Protein AF-A0ABD3ENF3-F1 (afdb_monomer)

Radius of gyration: 14.01 Å; Cα contacts (8 Å, |Δi|>4): 53; chains: 1; bounding box: 33×21×40 Å

Structure (mmCIF, N/CA/C/O backbone):
data_AF-A0ABD3ENF3-F1
#
_entry.id   AF-A0ABD3ENF3-F1
#
loop_
_atom_site.group_PDB
_atom_site.id
_atom_site.type_symbol
_atom_site.label_atom_id
_atom_site.label_alt_id
_atom_site.label_comp_id
_atom_site.label_asym_id
_atom_site.label_entity_id
_atom_site.label_seq_id
_atom_site.pdbx_PDB_ins_code
_atom_site.Cartn_x
_atom_site.Cartn_y
_atom_site.Cartn_z
_atom_site.occupancy
_atom_site.B_iso_or_equiv
_atom_site.auth_seq_id
_atom_site.auth_comp_id
_atom_site.auth_asym_id
_atom_site.auth_atom_id
_atom_site.pdbx_PDB_model_num
ATOM 1 N N . MET A 1 1 ? 2.565 4.108 14.794 1.00 75.94 1 MET A N 1
ATOM 2 C CA . MET A 1 1 ? 2.432 4.822 13.502 1.00 75.94 1 MET A CA 1
ATOM 3 C C . MET A 1 1 ? 3.765 5.312 12.927 1.00 75.94 1 MET A C 1
ATOM 5 O O . MET A 1 1 ? 4.136 4.853 11.859 1.00 75.94 1 MET A O 1
ATOM 9 N N . LYS A 1 2 ? 4.538 6.174 13.611 1.00 78.38 2 LYS A N 1
ATOM 10 C CA . LYS A 1 2 ? 5.775 6.771 13.045 1.00 7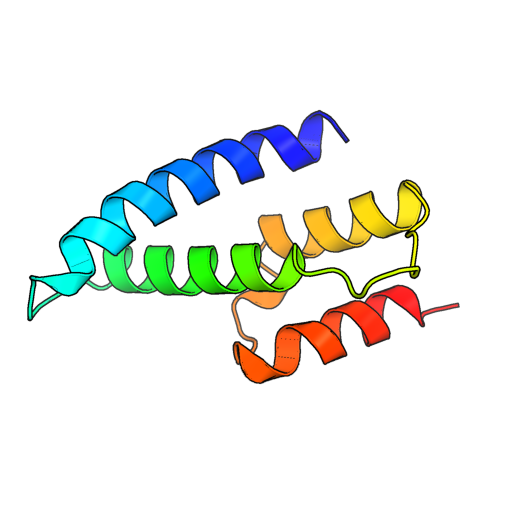8.38 2 LYS A CA 1
ATOM 11 C C . LYS A 1 2 ? 6.793 5.751 12.500 1.00 78.38 2 LYS A C 1
ATOM 13 O O . LYS A 1 2 ? 7.337 5.961 11.424 1.00 78.38 2 LYS A O 1
ATOM 18 N N . GLN A 1 3 ? 7.005 4.647 13.216 1.00 77.62 3 GLN A N 1
ATOM 19 C CA . GLN A 1 3 ? 7.967 3.608 12.832 1.00 77.62 3 GLN A CA 1
ATOM 20 C C . GLN A 1 3 ? 7.571 2.852 11.553 1.00 77.62 3 GLN A C 1
ATOM 22 O O . GLN A 1 3 ? 8.431 2.560 10.735 1.00 77.62 3 GLN A O 1
ATOM 27 N N . VAL A 1 4 ? 6.277 2.581 11.357 1.00 77.56 4 VAL A N 1
ATOM 28 C CA . VAL A 1 4 ? 5.759 1.844 10.188 1.00 77.56 4 VAL A CA 1
ATOM 29 C C . VAL A 1 4 ? 5.494 2.745 8.981 1.00 77.56 4 VAL A C 1
ATOM 31 O O . VAL A 1 4 ? 5.649 2.316 7.846 1.00 77.56 4 VAL A O 1
ATOM 34 N N . CYS A 1 5 ? 5.149 4.017 9.197 1.00 78.88 5 CYS A N 1
ATOM 35 C CA . CYS A 1 5 ? 4.902 4.962 8.104 1.00 78.88 5 CYS A CA 1
ATOM 36 C C . CYS A 1 5 ? 6.184 5.524 7.467 1.00 78.88 5 CYS A C 1
ATOM 38 O O . CYS A 1 5 ? 6.127 6.043 6.352 1.00 78.88 5 CYS A O 1
ATOM 40 N N . GLY A 1 6 ? 7.324 5.473 8.169 1.00 82.56 6 GLY A N 1
ATOM 41 C CA . GLY A 1 6 ? 8.583 6.052 7.691 1.00 82.56 6 GLY A CA 1
ATOM 42 C C . GLY A 1 6 ? 9.103 5.379 6.419 1.00 82.56 6 GLY A C 1
ATOM 43 O O . GLY A 1 6 ? 9.393 6.064 5.440 1.00 82.56 6 GLY A O 1
ATOM 44 N N . SER A 1 7 ? 9.154 4.047 6.416 1.00 82.94 7 SER A N 1
ATOM 45 C CA . SER A 1 7 ? 9.530 3.243 5.246 1.00 82.94 7 SER A CA 1
ATOM 46 C C . SER A 1 7 ? 8.488 3.333 4.132 1.00 82.94 7 SER A C 1
ATOM 48 O O . SER A 1 7 ? 8.849 3.550 2.979 1.00 82.94 7 SER A O 1
ATOM 50 N N . LEU A 1 8 ? 7.195 3.284 4.479 1.00 87.69 8 LEU A N 1
ATOM 51 C CA . LEU A 1 8 ? 6.094 3.375 3.514 1.00 87.69 8 LEU A CA 1
ATOM 52 C C . LEU A 1 8 ? 6.179 4.636 2.639 1.00 87.69 8 LEU A C 1
ATOM 54 O O . LEU A 1 8 ? 5.992 4.568 1.426 1.00 87.69 8 LEU A O 1
ATOM 58 N N . LYS A 1 9 ? 6.469 5.796 3.243 1.00 89.00 9 LYS A N 1
ATOM 59 C CA . LYS A 1 9 ? 6.572 7.065 2.507 1.00 89.00 9 LYS A CA 1
ATOM 60 C C . LYS A 1 9 ? 7.696 7.035 1.469 1.00 89.00 9 LYS A C 1
ATOM 62 O O . LYS A 1 9 ? 7.520 7.563 0.374 1.00 89.00 9 LYS A O 1
ATOM 67 N N . LEU A 1 10 ? 8.837 6.449 1.824 1.00 89.69 10 LEU A N 1
ATOM 68 C CA . LEU A 1 10 ? 10.002 6.358 0.948 1.00 89.69 10 LEU A CA 1
ATOM 69 C C . LEU A 1 10 ? 9.749 5.381 -0.207 1.00 89.69 10 LEU A C 1
ATOM 71 O O . LEU A 1 10 ? 9.993 5.729 -1.358 1.00 89.69 10 LEU A O 1
ATOM 75 N N . GLU A 1 11 ? 9.180 4.210 0.083 1.00 87.94 11 GLU A N 1
ATOM 76 C CA . GLU A 1 11 ? 8.841 3.208 -0.936 1.00 87.94 11 GLU A CA 1
ATOM 77 C C . GLU A 1 11 ? 7.804 3.731 -1.939 1.00 87.94 11 GLU A C 1
ATOM 79 O O . GLU A 1 11 ? 7.958 3.553 -3.146 1.00 87.94 11 GLU A O 1
ATOM 84 N N . LEU A 1 12 ? 6.772 4.441 -1.468 1.00 91.44 12 LEU A N 1
ATOM 85 C CA . LEU A 1 12 ? 5.774 5.046 -2.355 1.00 91.44 12 LEU A CA 1
ATOM 86 C C . LEU A 1 12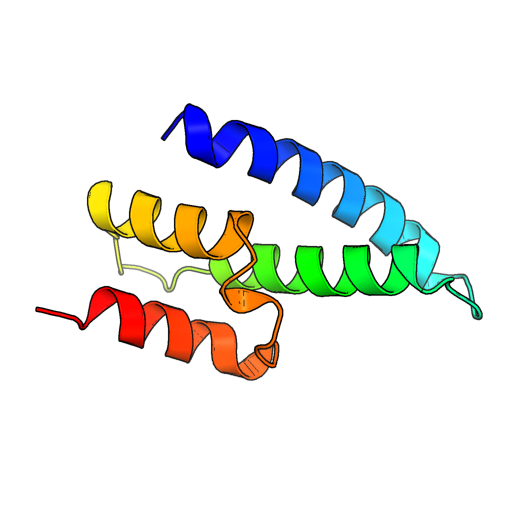 ? 6.334 6.208 -3.184 1.00 91.44 12 LEU A C 1
ATOM 88 O O . LEU A 1 12 ? 5.856 6.434 -4.296 1.00 91.44 12 LEU A O 1
ATOM 92 N N . ALA A 1 13 ? 7.323 6.948 -2.673 1.00 92.00 13 ALA A N 1
ATOM 93 C CA . ALA A 1 13 ? 7.999 7.986 -3.449 1.00 92.00 13 ALA A CA 1
ATOM 94 C C . ALA A 1 13 ? 8.780 7.366 -4.616 1.00 92.00 13 ALA A C 1
ATOM 96 O O . ALA A 1 13 ? 8.554 7.745 -5.764 1.00 92.00 13 ALA A O 1
ATOM 97 N N . GLN A 1 14 ? 9.592 6.343 -4.335 1.00 90.31 14 GLN A N 1
ATOM 98 C CA . GLN A 1 14 ? 10.330 5.598 -5.359 1.00 90.31 14 GLN A CA 1
ATOM 99 C C . GLN A 1 14 ? 9.388 4.947 -6.378 1.00 90.31 14 GLN A C 1
ATOM 101 O O . GLN A 1 14 ? 9.614 5.043 -7.580 1.00 90.31 14 GLN A O 1
ATOM 106 N N . TYR A 1 15 ? 8.290 4.338 -5.916 1.00 92.69 15 TYR A N 1
ATOM 107 C CA . TYR A 1 15 ? 7.275 3.768 -6.800 1.00 92.69 15 TYR A CA 1
ATOM 108 C C . TYR A 1 15 ? 6.716 4.794 -7.784 1.00 92.69 15 TYR A C 1
ATOM 110 O O . TYR A 1 15 ? 6.598 4.491 -8.965 1.00 92.69 15 TYR A O 1
ATOM 118 N N . ARG A 1 16 ? 6.385 6.007 -7.328 1.00 90.88 16 ARG A N 1
ATOM 119 C CA . ARG A 1 16 ? 5.826 7.050 -8.202 1.00 90.88 16 ARG A CA 1
ATOM 120 C C . ARG A 1 16 ? 6.816 7.521 -9.256 1.00 90.88 16 ARG A C 1
ATOM 122 O O . ARG A 1 16 ? 6.411 7.728 -10.396 1.00 90.88 16 ARG A O 1
ATOM 129 N N . GLU A 1 17 ? 8.082 7.676 -8.881 1.00 89.12 17 GLU A N 1
ATOM 130 C CA . GLU A 1 17 ? 9.143 8.042 -9.821 1.00 89.12 17 GLU A CA 1
ATOM 131 C C . GLU A 1 17 ? 9.281 6.966 -10.899 1.00 89.12 17 GLU A C 1
ATOM 133 O O . GLU A 1 17 ? 9.145 7.248 -12.087 1.00 89.12 17 GLU A O 1
ATOM 138 N N . VAL A 1 18 ? 9.444 5.709 -10.488 1.00 88.50 18 VAL A N 1
ATOM 139 C CA . VAL A 1 18 ? 9.651 4.583 -11.403 1.00 88.50 18 VAL A CA 1
ATOM 140 C C . VAL A 1 18 ? 8.407 4.288 -12.247 1.00 88.50 18 VAL A C 1
ATOM 142 O O . VAL A 1 18 ? 8.536 4.001 -13.433 1.00 88.50 18 VAL A O 1
ATOM 145 N N . ALA A 1 19 ? 7.197 4.409 -11.692 1.00 87.88 19 ALA A N 1
ATOM 146 C CA . ALA A 1 19 ? 5.946 4.195 -12.423 1.00 87.88 19 ALA A CA 1
ATOM 147 C C . ALA A 1 19 ? 5.746 5.206 -13.559 1.00 87.88 19 ALA A C 1
ATOM 149 O O . ALA A 1 19 ? 5.203 4.840 -14.598 1.00 87.88 19 ALA A O 1
ATOM 150 N N . ALA A 1 20 ? 6.207 6.450 -13.394 1.00 85.9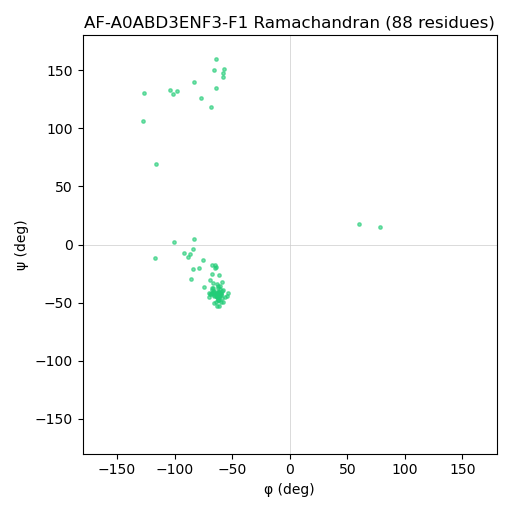4 20 ALA A N 1
ATOM 151 C CA . ALA A 1 20 ? 6.166 7.445 -14.462 1.00 85.94 20 ALA A CA 1
ATOM 152 C C . ALA A 1 20 ? 7.110 7.077 -15.621 1.00 85.94 20 ALA A C 1
ATOM 154 O O . ALA A 1 20 ? 6.735 7.222 -16.780 1.00 85.94 20 ALA A O 1
ATOM 155 N N . PHE A 1 21 ? 8.304 6.548 -15.328 1.00 81.81 21 PHE A N 1
ATOM 156 C CA . PHE A 1 21 ? 9.255 6.100 -16.356 1.00 81.81 21 PHE A CA 1
ATOM 157 C C . PHE A 1 21 ? 8.837 4.783 -17.023 1.00 81.81 21 PHE A C 1
ATOM 159 O O . PHE A 1 21 ? 8.995 4.619 -18.233 1.00 81.81 21 PHE A O 1
ATOM 166 N N . ALA A 1 22 ? 8.252 3.865 -16.254 1.00 84.38 22 ALA A N 1
ATOM 167 C CA . ALA A 1 22 ? 7.790 2.563 -16.724 1.00 84.38 22 ALA A CA 1
ATOM 168 C C . ALA A 1 22 ? 6.655 2.644 -17.758 1.00 84.38 22 ALA A C 1
ATOM 170 O O . ALA A 1 22 ? 6.452 1.696 -18.507 1.00 84.38 22 ALA A O 1
ATOM 171 N N . GLN A 1 23 ? 5.940 3.771 -17.845 1.00 79.81 23 GLN A N 1
ATOM 172 C CA . GLN A 1 23 ? 4.935 3.996 -18.891 1.00 79.81 23 GLN A CA 1
ATOM 173 C C . GLN A 1 23 ? 5.542 4.128 -20.298 1.00 79.81 23 GLN A C 1
ATOM 175 O O . GLN A 1 23 ? 4.818 3.981 -21.280 1.00 79.81 23 GLN A O 1
ATOM 180 N N . PHE A 1 24 ? 6.849 4.393 -20.405 1.00 79.56 24 PHE A N 1
ATOM 181 C CA . PHE A 1 24 ? 7.521 4.686 -21.675 1.00 79.56 24 PHE A CA 1
ATOM 182 C C . PHE A 1 24 ? 8.594 3.658 -22.078 1.00 79.56 24 PHE A C 1
ATOM 184 O O . PHE A 1 24 ? 9.064 3.698 -23.212 1.00 79.56 24 PHE A O 1
ATOM 191 N N . GLY A 1 25 ? 9.000 2.754 -21.179 1.00 69.88 25 GLY A N 1
ATOM 192 C CA . GLY A 1 25 ? 10.052 1.759 -21.424 1.00 69.88 25 GLY A CA 1
ATOM 193 C C . GLY A 1 25 ? 9.494 0.354 -21.658 1.00 69.88 25 GLY A C 1
ATOM 194 O O . GLY A 1 25 ? 8.650 -0.105 -20.896 1.00 69.88 25 GLY A O 1
ATOM 195 N N . SER A 1 26 ? 9.974 -0.342 -22.693 1.00 67.94 26 SER A N 1
ATOM 196 C CA . SER A 1 26 ? 9.524 -1.700 -23.045 1.00 67.94 26 SER A CA 1
ATOM 197 C C . SER A 1 26 ? 10.220 -2.820 -22.267 1.00 67.94 26 SER A C 1
ATOM 199 O O . SER A 1 26 ? 9.654 -3.902 -22.157 1.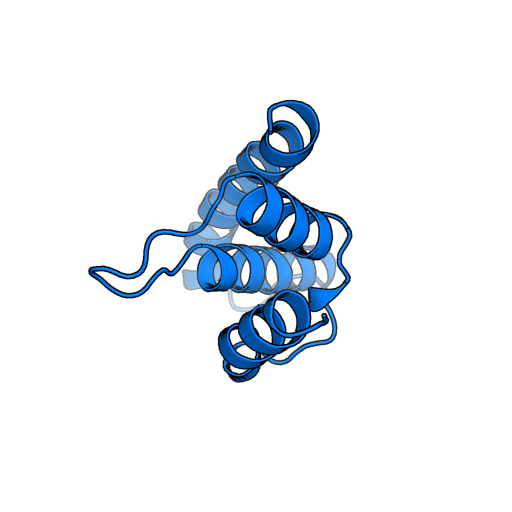00 67.94 26 SER A O 1
ATOM 201 N N . ASP A 1 27 ? 11.399 -2.562 -21.694 1.00 73.56 27 ASP A N 1
ATOM 202 C CA . ASP A 1 27 ? 12.175 -3.549 -20.940 1.00 73.56 27 ASP A CA 1
ATOM 203 C C . ASP A 1 27 ? 12.550 -3.001 -19.564 1.00 73.56 27 ASP A C 1
ATOM 205 O O . ASP A 1 27 ? 13.417 -2.138 -19.419 1.00 73.56 27 ASP A O 1
ATOM 209 N N . LEU A 1 28 ? 11.868 -3.515 -18.544 1.00 81.62 28 LEU A N 1
ATOM 210 C CA . LEU A 1 28 ? 12.160 -3.228 -17.145 1.00 81.62 28 LEU A CA 1
ATOM 211 C C . LEU A 1 28 ? 12.929 -4.408 -16.565 1.00 81.62 28 LEU A C 1
ATOM 213 O O . LEU A 1 28 ? 12.492 -5.556 -16.683 1.00 81.62 28 LEU A O 1
ATOM 217 N N . ASP A 1 29 ? 14.052 -4.126 -15.914 1.00 87.50 29 ASP A N 1
ATOM 218 C CA . ASP A 1 29 ? 14.815 -5.129 -15.186 1.00 87.50 29 ASP A CA 1
ATOM 219 C C . ASP A 1 29 ? 14.004 -5.696 -14.004 1.00 87.50 29 ASP A C 1
ATOM 221 O O . ASP A 1 29 ? 13.037 -5.098 -13.516 1.00 87.50 29 ASP A O 1
ATOM 225 N N . ALA A 1 30 ? 14.396 -6.878 -13.524 1.00 87.25 30 ALA A N 1
ATOM 226 C CA . ALA A 1 30 ? 13.652 -7.596 -12.490 1.00 87.25 30 ALA A CA 1
ATOM 227 C C . ALA A 1 30 ? 13.488 -6.788 -11.187 1.00 87.25 30 ALA A C 1
ATOM 229 O O . ALA A 1 30 ? 12.458 -6.905 -10.519 1.00 87.25 30 ALA A O 1
ATOM 230 N N . ALA A 1 31 ? 14.467 -5.944 -10.832 1.00 87.50 31 ALA A N 1
ATOM 231 C CA . ALA A 1 31 ? 14.380 -5.108 -9.637 1.00 87.50 31 ALA A CA 1
ATOM 232 C C . ALA A 1 31 ? 13.309 -4.017 -9.795 1.00 87.50 31 ALA A C 1
ATOM 234 O O . ALA A 1 31 ? 12.495 -3.816 -8.890 1.00 87.50 31 ALA A O 1
ATOM 235 N N . THR A 1 32 ? 13.238 -3.380 -10.967 1.00 88.12 32 THR A N 1
ATOM 236 C CA . THR A 1 32 ? 12.198 -2.396 -11.286 1.00 88.12 32 THR A CA 1
ATOM 237 C C . THR A 1 32 ? 10.803 -3.018 -11.306 1.00 88.12 32 THR A C 1
ATOM 239 O O . THR A 1 32 ? 9.867 -2.461 -10.729 1.00 88.12 32 THR A O 1
ATOM 242 N N . GLN A 1 33 ? 10.649 -4.208 -11.892 1.00 87.56 33 GLN A N 1
ATOM 243 C CA . GLN A 1 33 ? 9.367 -4.922 -11.886 1.00 87.56 33 GLN A CA 1
ATOM 244 C C . GLN A 1 33 ? 8.899 -5.263 -10.465 1.00 87.56 33 GLN A C 1
ATOM 246 O O . GLN A 1 33 ? 7.715 -5.112 -10.145 1.00 87.56 33 GLN A O 1
ATOM 251 N N . ALA A 1 34 ? 9.819 -5.687 -9.593 1.00 88.00 34 ALA A N 1
ATOM 252 C CA . ALA A 1 34 ? 9.514 -5.968 -8.195 1.00 88.00 34 ALA A CA 1
ATOM 253 C C . ALA A 1 34 ? 9.079 -4.700 -7.443 1.00 88.00 34 ALA A C 1
ATOM 255 O O . ALA A 1 34 ? 8.084 -4.732 -6.715 1.00 88.00 34 ALA A O 1
ATOM 256 N N . LEU A 1 35 ? 9.769 -3.576 -7.666 1.00 89.00 35 LEU A N 1
ATOM 257 C CA . LEU A 1 35 ? 9.442 -2.281 -7.067 1.00 89.00 35 LEU A CA 1
ATOM 258 C C . LEU A 1 35 ? 8.062 -1.778 -7.512 1.00 89.00 35 LEU A C 1
ATOM 260 O O . LEU A 1 35 ? 7.258 -1.372 -6.672 1.00 89.00 35 LEU A O 1
ATOM 264 N N . LEU A 1 36 ? 7.748 -1.867 -8.808 1.00 90.38 36 LEU A N 1
ATOM 265 C CA . LEU A 1 36 ? 6.432 -1.507 -9.345 1.00 90.38 36 LEU A CA 1
ATOM 266 C C . LEU A 1 36 ? 5.324 -2.391 -8.784 1.00 90.38 36 LEU A C 1
ATOM 268 O O . LEU A 1 36 ? 4.287 -1.890 -8.351 1.00 90.38 36 LEU A O 1
ATOM 272 N N . SER A 1 37 ? 5.565 -3.702 -8.743 1.00 89.88 37 SER A N 1
ATOM 273 C CA . SER A 1 37 ? 4.610 -4.659 -8.193 1.00 89.88 37 SER A CA 1
ATOM 274 C C . SER A 1 37 ? 4.320 -4.340 -6.729 1.00 89.88 37 SER A C 1
ATOM 276 O O . SER A 1 37 ? 3.162 -4.222 -6.343 1.00 89.88 37 SER A O 1
ATOM 278 N N . ARG A 1 38 ? 5.357 -4.143 -5.909 1.00 90.31 38 ARG A N 1
ATOM 279 C CA . ARG A 1 38 ? 5.213 -3.799 -4.490 1.00 90.31 38 ARG A CA 1
ATOM 280 C C . ARG A 1 38 ? 4.499 -2.462 -4.296 1.00 90.31 38 ARG A C 1
ATOM 282 O O . ARG A 1 38 ? 3.538 -2.397 -3.535 1.00 90.31 38 ARG A O 1
ATOM 289 N N . GLY A 1 39 ? 4.902 -1.418 -5.015 1.00 91.69 39 GLY A N 1
ATOM 290 C CA . GLY A 1 39 ? 4.282 -0.098 -4.915 1.00 91.69 39 GLY A CA 1
ATOM 291 C C . GLY A 1 39 ? 2.806 -0.075 -5.326 1.00 91.69 39 GLY A C 1
ATOM 292 O O . GLY A 1 39 ? 1.997 0.586 -4.668 1.00 91.69 39 GLY A O 1
ATOM 293 N N . ALA A 1 40 ? 2.420 -0.866 -6.332 1.00 91.75 40 ALA A N 1
ATOM 294 C CA . ALA A 1 40 ? 1.018 -1.061 -6.690 1.00 91.75 40 ALA A CA 1
ATOM 295 C C . ALA A 1 40 ? 0.222 -1.682 -5.529 1.00 91.75 40 ALA A C 1
ATOM 297 O O . ALA A 1 40 ? -0.840 -1.174 -5.173 1.00 91.75 40 ALA A O 1
ATOM 298 N N . ARG A 1 41 ? 0.767 -2.711 -4.862 1.00 91.88 41 ARG A N 1
ATOM 299 C CA . ARG A 1 41 ? 0.114 -3.345 -3.701 1.00 91.88 41 ARG A CA 1
ATOM 300 C C . ARG A 1 41 ? -0.023 -2.394 -2.516 1.00 91.88 41 ARG A C 1
ATOM 302 O O . ARG A 1 41 ? -1.089 -2.313 -1.915 1.00 91.88 41 ARG A O 1
ATOM 309 N N . LEU A 1 42 ? 1.034 -1.645 -2.205 1.00 91.19 42 LEU A N 1
ATOM 310 C CA . LEU A 1 42 ? 1.008 -0.626 -1.151 1.00 91.19 42 LEU A CA 1
ATOM 311 C C . LEU A 1 42 ? -0.037 0.458 -1.441 1.00 91.19 42 LEU A C 1
ATOM 313 O O . LEU A 1 42 ? -0.677 0.950 -0.518 1.00 91.19 42 LEU A O 1
ATOM 317 N N . THR A 1 43 ? -0.235 0.810 -2.713 1.00 92.31 43 THR A N 1
ATOM 318 C CA . THR A 1 43 ? -1.257 1.782 -3.121 1.00 92.31 43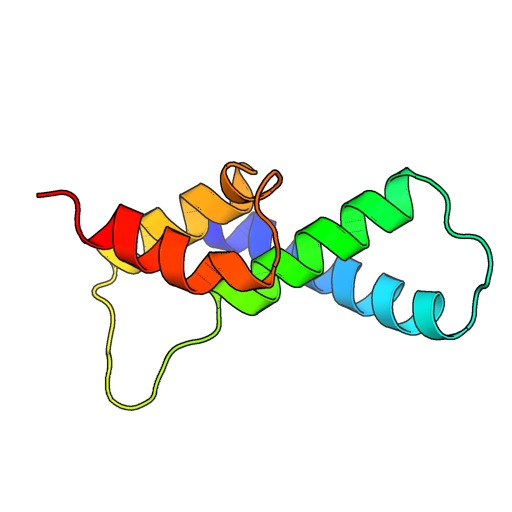 THR A CA 1
ATOM 319 C C . THR A 1 43 ? -2.672 1.224 -2.957 1.00 92.31 43 THR A C 1
ATOM 321 O O . THR A 1 43 ? -3.545 1.942 -2.477 1.00 92.31 43 THR A O 1
ATOM 324 N N . GLU A 1 44 ? -2.902 -0.044 -3.311 1.00 91.94 44 GLU A N 1
ATOM 325 C CA . GLU A 1 44 ? -4.194 -0.714 -3.096 1.00 91.94 44 GLU A CA 1
ATOM 326 C C . GLU A 1 44 ? -4.570 -0.790 -1.612 1.00 91.94 44 GLU A C 1
ATOM 328 O O . GLU A 1 44 ? -5.701 -0.477 -1.264 1.00 91.94 44 GLU A O 1
ATOM 333 N N . ILE A 1 45 ? -3.618 -1.116 -0.730 1.00 90.94 45 ILE A N 1
ATOM 334 C CA . ILE A 1 45 ? -3.846 -1.220 0.727 1.00 90.94 45 ILE A CA 1
ATOM 335 C C . ILE A 1 45 ? -4.288 0.109 1.354 1.00 90.94 45 ILE A C 1
ATOM 337 O O . ILE A 1 45 ? -4.941 0.133 2.391 1.00 90.94 45 ILE A O 1
ATOM 341 N N . LEU A 1 46 ? -3.923 1.238 0.747 1.00 90.62 46 LEU A N 1
ATOM 342 C CA . LEU A 1 46 ? -4.314 2.558 1.240 1.00 90.62 46 LEU A CA 1
ATOM 343 C C . LEU A 1 46 ? -5.706 2.991 0.764 1.00 90.62 46 LEU A C 1
ATOM 345 O O . LEU A 1 46 ? -6.169 4.066 1.152 1.00 90.62 46 LEU A O 1
ATOM 349 N N . LYS A 1 47 ? -6.380 2.200 -0.080 1.00 91.44 47 LYS A N 1
ATOM 350 C CA . LYS A 1 47 ? -7.748 2.496 -0.499 1.00 91.44 47 LYS A CA 1
ATOM 351 C C . LYS A 1 47 ? -8.714 2.136 0.616 1.00 91.44 47 LYS A C 1
ATOM 353 O O . LYS A 1 47 ? -8.772 1.003 1.066 1.00 91.44 47 LYS A O 1
ATOM 358 N N . GLN A 1 48 ? -9.535 3.104 0.999 1.00 90.50 48 GLN A N 1
ATOM 359 C CA . GLN A 1 48 ? -10.527 2.929 2.047 1.00 90.50 48 GLN A CA 1
ATOM 360 C C 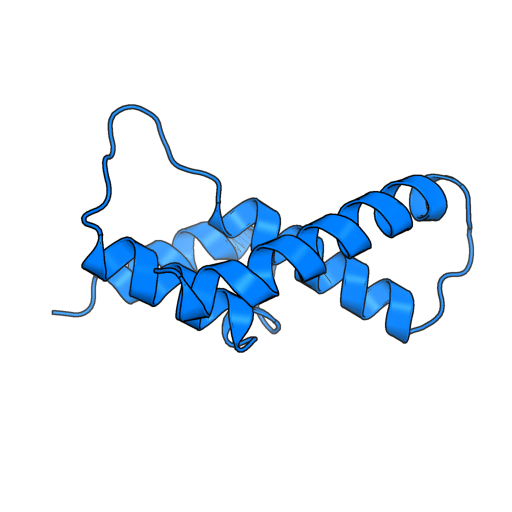. GLN A 1 48 ? -11.907 3.341 1.523 1.00 90.50 48 GLN A C 1
ATOM 362 O O . GLN A 1 48 ? -12.035 4.431 0.951 1.00 90.50 48 GLN A O 1
ATOM 367 N N . PRO A 1 49 ? -12.951 2.508 1.698 1.00 90.06 49 PRO A N 1
ATOM 368 C CA . PRO A 1 49 ? -14.300 2.886 1.315 1.00 90.06 49 PRO A CA 1
ATOM 369 C C . PRO A 1 49 ? -14.804 4.043 2.182 1.00 90.06 49 PRO A C 1
ATOM 371 O O . PRO A 1 49 ? -14.449 4.194 3.356 1.00 90.06 49 PRO A O 1
ATOM 374 N N . GLN A 1 50 ? -15.669 4.864 1.593 1.00 93.12 50 GLN A N 1
ATOM 375 C CA . GLN A 1 50 ? -16.272 5.996 2.286 1.00 93.12 50 GLN A CA 1
ATOM 376 C C . GLN A 1 50 ? -17.043 5.528 3.534 1.00 93.12 50 GLN A C 1
ATOM 378 O O . GLN A 1 50 ? -17.601 4.432 3.564 1.00 93.12 50 GLN A O 1
ATOM 383 N N . TYR A 1 51 ? -17.061 6.364 4.577 1.00 93.00 51 TYR A N 1
ATOM 384 C CA . TYR A 1 51 ? -17.776 6.119 5.841 1.00 93.00 51 TYR A CA 1
ATOM 385 C C . TYR A 1 51 ? -17.349 4.873 6.631 1.00 93.00 51 TYR A C 1
ATOM 387 O O . TYR A 1 51 ? -18.057 4.458 7.544 1.00 93.00 51 TYR A O 1
ATOM 395 N N . THR A 1 52 ? -16.176 4.307 6.343 1.00 89.62 52 THR A N 1
ATOM 396 C CA . THR A 1 52 ? -15.669 3.115 7.039 1.00 89.62 52 THR A CA 1
ATOM 397 C C . THR A 1 52 ? -14.388 3.445 7.809 1.00 89.62 52 THR A C 1
ATOM 399 O O . THR A 1 52 ? -13.316 3.024 7.386 1.00 89.62 52 THR A O 1
ATOM 402 N N . PRO A 1 53 ? -14.425 4.246 8.893 1.00 91.81 53 PRO A N 1
ATOM 403 C CA . PRO A 1 53 ? -13.216 4.600 9.634 1.00 91.81 53 PRO A CA 1
ATOM 404 C C . PRO A 1 53 ? -12.578 3.363 10.281 1.00 91.81 53 PRO A C 1
ATOM 406 O O . PRO A 1 53 ? -13.260 2.556 10.912 1.00 91.81 53 PRO A O 1
ATOM 409 N N . LEU A 1 54 ? -11.256 3.234 10.157 1.00 89.69 54 LEU A N 1
ATOM 410 C CA . LEU A 1 54 ? -10.484 2.178 10.809 1.00 89.69 54 LEU A CA 1
ATOM 411 C C . LEU A 1 54 ? -9.852 2.699 12.109 1.00 89.69 54 LEU A C 1
ATOM 413 O O . LEU A 1 54 ? -9.220 3.757 12.078 1.00 89.69 54 LEU A O 1
ATOM 417 N N . PRO A 1 55 ? -9.959 1.969 13.233 1.00 92.56 55 PRO A N 1
ATOM 418 C CA . PRO A 1 55 ? -9.191 2.249 14.443 1.00 92.56 55 PRO A CA 1
ATOM 419 C C . PRO A 1 55 ? -7.677 2.244 14.193 1.00 92.56 55 PRO A C 1
ATOM 421 O O . PRO A 1 55 ? -7.185 1.527 13.317 1.00 92.56 55 PRO A O 1
ATOM 424 N N . ILE A 1 56 ? -6.922 3.020 14.974 1.00 89.94 56 ILE A N 1
ATOM 425 C CA . ILE A 1 56 ? -5.481 3.219 14.752 1.00 89.94 56 ILE A CA 1
ATOM 426 C C . ILE A 1 56 ? -4.684 1.914 14.867 1.00 89.94 56 ILE A C 1
ATOM 428 O O . ILE A 1 56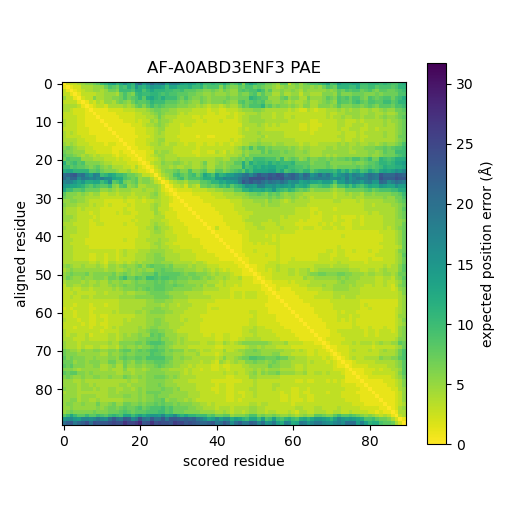 ? -3.762 1.678 14.092 1.00 89.94 56 ILE A O 1
ATOM 432 N N . GLU A 1 57 ? -5.060 1.033 15.788 1.00 90.88 57 GLU A N 1
ATOM 433 C CA . GLU A 1 57 ? -4.458 -0.282 15.981 1.00 90.88 57 GLU A CA 1
ATOM 434 C C . GLU A 1 57 ? -4.624 -1.169 14.742 1.00 90.88 57 GLU A C 1
ATOM 436 O O . GLU A 1 57 ? -3.665 -1.804 14.304 1.00 90.88 57 GLU A O 1
ATOM 441 N N . LYS A 1 58 ? -5.799 -1.125 14.104 1.00 91.12 58 LYS A N 1
ATOM 442 C CA . LYS A 1 58 ? -6.083 -1.856 12.865 1.00 91.12 58 LYS A CA 1
ATOM 443 C C . LYS A 1 58 ? -5.282 -1.293 11.695 1.00 91.12 58 LYS A C 1
ATOM 445 O O . LYS A 1 58 ? -4.675 -2.060 10.953 1.00 91.12 58 LYS A O 1
ATOM 450 N N . GLN A 1 59 ? -5.192 0.034 11.584 1.00 90.94 59 GLN A N 1
ATOM 451 C CA . GLN A 1 59 ? -4.353 0.680 10.568 1.00 90.94 59 GLN A CA 1
ATOM 452 C C . GLN A 1 59 ? -2.874 0.293 10.716 1.00 90.94 59 GLN A C 1
ATOM 454 O O . GLN A 1 59 ? -2.206 0.013 9.723 1.00 90.94 59 GLN A O 1
ATOM 459 N N . ILE A 1 60 ? -2.353 0.244 11.949 1.00 90.56 60 ILE A N 1
ATOM 460 C CA . ILE A 1 60 ? -0.963 -0.154 12.211 1.00 90.56 60 ILE A CA 1
ATOM 461 C C . ILE A 1 60 ? -0.712 -1.587 11.741 1.00 90.56 60 ILE A C 1
ATOM 463 O O . ILE A 1 60 ? 0.304 -1.824 11.094 1.00 90.56 60 ILE A O 1
ATOM 467 N N . ILE A 1 61 ? -1.620 -2.521 12.039 1.00 90.69 61 ILE A N 1
ATOM 468 C CA . ILE A 1 61 ? -1.487 -3.929 11.638 1.00 90.69 61 ILE A CA 1
ATOM 469 C C . ILE A 1 61 ? -1.456 -4.054 10.111 1.00 90.69 61 ILE A C 1
ATOM 471 O O . ILE A 1 61 ? -0.565 -4.705 9.570 1.00 90.69 61 ILE A O 1
ATOM 475 N N . VAL A 1 62 ? -2.386 -3.393 9.417 1.00 91.00 62 VAL A N 1
ATOM 476 C CA . VAL A 1 62 ? -2.484 -3.438 7.949 1.00 91.00 62 VAL A CA 1
ATOM 477 C C . VAL A 1 62 ? -1.228 -2.862 7.294 1.00 91.00 62 VAL A C 1
ATOM 479 O O . VAL A 1 62 ? -0.620 -3.506 6.439 1.00 91.00 62 VAL A O 1
ATOM 482 N N . ILE A 1 63 ? -0.772 -1.689 7.741 1.00 90.25 63 ILE A N 1
ATOM 483 C CA . ILE A 1 63 ? 0.441 -1.059 7.202 1.00 90.25 63 ILE A CA 1
ATOM 484 C C . ILE A 1 63 ? 1.682 -1.898 7.520 1.00 90.25 63 ILE A C 1
ATOM 486 O O . ILE A 1 63 ? 2.561 -2.046 6.674 1.00 90.25 63 ILE A O 1
ATOM 490 N N . TYR A 1 64 ? 1.767 -2.470 8.722 1.00 90.31 64 TYR A N 1
ATOM 491 C CA . TYR A 1 64 ? 2.873 -3.349 9.091 1.00 90.31 64 TYR A CA 1
ATOM 492 C C . TYR A 1 64 ? 2.915 -4.599 8.203 1.00 90.31 64 TYR A C 1
ATOM 494 O O . TYR A 1 64 ? 3.990 -4.972 7.732 1.00 90.31 64 TYR A O 1
ATOM 502 N N . ALA A 1 65 ? 1.764 -5.221 7.935 1.00 90.31 65 ALA A N 1
ATOM 503 C CA . ALA A 1 65 ? 1.675 -6.379 7.051 1.00 90.31 65 ALA A CA 1
ATOM 504 C C . ALA A 1 65 ? 2.173 -6.040 5.630 1.00 90.31 65 ALA A C 1
ATOM 506 O O . ALA A 1 65 ? 2.960 -6.775 5.030 1.00 90.31 65 ALA A O 1
ATOM 507 N N . ALA A 1 66 ? 1.771 -4.870 5.138 1.00 89.25 66 ALA A N 1
ATOM 508 C CA . ALA A 1 66 ? 2.139 -4.354 3.830 1.00 89.25 66 ALA A CA 1
ATOM 509 C C . ALA A 1 66 ? 3.651 -4.097 3.691 1.00 89.25 66 ALA A C 1
ATOM 511 O O . ALA A 1 66 ? 4.297 -4.617 2.785 1.00 89.25 66 ALA A O 1
ATOM 512 N N . VAL A 1 67 ? 4.229 -3.331 4.620 1.00 88.75 67 VAL A N 1
ATOM 513 C CA . VAL A 1 67 ? 5.639 -2.900 4.583 1.00 88.75 67 VAL A CA 1
ATOM 514 C C . VAL A 1 67 ? 6.612 -4.070 4.750 1.00 88.75 67 VAL A C 1
ATOM 516 O O . VAL A 1 67 ? 7.693 -4.071 4.163 1.00 88.75 67 VAL A O 1
ATOM 519 N N . ASN A 1 68 ? 6.249 -5.095 5.522 1.00 88.88 68 ASN A N 1
ATOM 520 C CA . ASN A 1 68 ? 7.101 -6.275 5.704 1.00 88.88 68 ASN A CA 1
ATOM 521 C C . ASN A 1 68 ? 6.952 -7.317 4.581 1.00 88.88 68 ASN A C 1
ATOM 523 O O . ASN A 1 68 ? 7.551 -8.387 4.661 1.00 88.88 68 ASN A O 1
ATOM 527 N N . GLY A 1 69 ? 6.175 -7.024 3.532 1.00 86.88 69 GLY A N 1
ATOM 528 C CA . GLY A 1 69 ? 6.064 -7.884 2.353 1.00 86.88 69 GLY A CA 1
ATOM 529 C C . GLY A 1 69 ? 5.162 -9.107 2.536 1.00 86.88 69 GLY A C 1
ATOM 530 O O . GLY A 1 69 ? 5.176 -10.013 1.703 1.00 86.88 69 GLY A O 1
ATOM 531 N N . PHE A 1 70 ? 4.323 -9.148 3.577 1.00 88.75 70 PHE A N 1
ATOM 532 C CA . PHE A 1 70 ? 3.360 -10.244 3.750 1.00 88.75 70 PHE A CA 1
ATOM 533 C C . PHE A 1 70 ? 2.299 -10.270 2.634 1.00 88.75 70 PHE A C 1
ATOM 535 O O . PHE A 1 70 ? 1.714 -11.317 2.358 1.00 88.75 70 PHE A O 1
ATOM 542 N N . CYS A 1 71 ? 2.113 -9.143 1.939 1.00 86.00 71 CYS A N 1
ATOM 543 C CA . CYS A 1 71 ? 1.224 -9.004 0.788 1.00 86.00 71 CYS A CA 1
ATOM 544 C C . CYS A 1 71 ? 1.916 -9.265 -0.564 1.00 86.00 71 CYS A C 1
ATOM 546 O O . CYS A 1 71 ? 1.233 -9.313 -1.584 1.00 86.00 71 CYS A O 1
ATOM 548 N N . ASP A 1 72 ? 3.244 -9.435 -0.622 1.00 84.56 72 ASP A N 1
ATOM 549 C CA . ASP A 1 72 ? 4.000 -9.409 -1.891 1.00 84.56 72 ASP A CA 1
ATOM 550 C C . ASP A 1 72 ? 3.684 -10.589 -2.819 1.00 84.56 72 ASP A C 1
ATOM 552 O O . ASP A 1 72 ? 3.816 -10.483 -4.038 1.00 84.56 72 ASP A O 1
ATOM 556 N N . ARG A 1 73 ? 3.226 -11.713 -2.260 1.00 85.38 73 ARG A N 1
ATOM 557 C CA . ARG A 1 73 ? 2.811 -12.899 -3.027 1.00 85.38 73 ARG A CA 1
ATOM 558 C C . ARG A 1 73 ? 1.354 -12.842 -3.486 1.00 85.38 73 ARG A C 1
ATOM 560 O O . ARG A 1 73 ? 0.926 -13.711 -4.242 1.00 85.38 73 ARG A O 1
ATOM 567 N N . MET A 1 74 ? 0.590 -11.854 -3.025 1.00 86.81 74 MET A N 1
ATOM 568 C CA . MET A 1 74 ? -0.826 -11.745 -3.348 1.00 86.81 74 MET A CA 1
ATOM 569 C C . MET A 1 74 ? -1.032 -11.059 -4.706 1.00 86.81 74 MET A C 1
ATOM 571 O O . MET A 1 74 ? -0.351 -10.070 -5.019 1.00 86.81 74 MET A O 1
ATOM 575 N N . PRO A 1 75 ? -1.989 -11.552 -5.511 1.00 90.12 75 PRO A N 1
ATOM 576 C CA . PRO A 1 75 ? -2.531 -10.810 -6.643 1.00 90.12 75 PRO A CA 1
ATOM 577 C C . PRO A 1 75 ? -3.133 -9.468 -6.190 1.00 90.12 75 PRO A C 1
ATOM 579 O O . PRO A 1 75 ? -3.707 -9.389 -5.101 1.00 90.12 75 PRO A O 1
ATOM 582 N N . LEU A 1 76 ? -3.002 -8.420 -7.012 1.00 89.31 76 LEU A N 1
ATOM 583 C CA . LEU A 1 76 ? -3.468 -7.059 -6.688 1.00 89.31 76 LEU A CA 1
ATOM 584 C C . LEU A 1 76 ? -4.972 -7.007 -6.380 1.00 89.31 76 LEU A C 1
ATOM 586 O O . LEU A 1 76 ? -5.397 -6.344 -5.440 1.00 89.31 76 LEU A O 1
ATOM 590 N N . ASP A 1 77 ? -5.766 -7.767 -7.126 1.00 91.38 77 ASP A N 1
ATOM 591 C CA . ASP A 1 77 ? -7.218 -7.909 -6.996 1.00 91.38 77 ASP A CA 1
ATOM 592 C C . ASP A 1 77 ? -7.666 -8.548 -5.671 1.00 91.38 77 ASP A C 1
ATOM 594 O O . ASP A 1 77 ? -8.819 -8.403 -5.267 1.00 91.38 77 ASP A O 1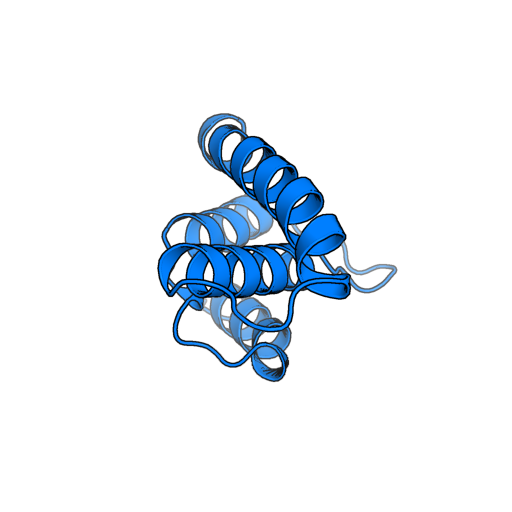
ATOM 598 N N . LYS A 1 78 ? -6.762 -9.229 -4.959 1.00 91.69 78 LYS A N 1
ATOM 599 C CA . LYS A 1 78 ? -7.066 -9.914 -3.693 1.00 91.69 78 LYS A CA 1
ATOM 600 C C . LYS A 1 78 ? -6.632 -9.145 -2.448 1.00 91.69 78 LYS A C 1
ATOM 602 O O . LYS A 1 78 ? -6.814 -9.640 -1.337 1.00 91.69 78 LYS A O 1
ATOM 607 N N . ILE A 1 79 ? -6.079 -7.947 -2.607 1.00 91.00 79 ILE A N 1
ATOM 608 C CA . ILE A 1 79 ? -5.568 -7.152 -1.486 1.00 91.00 79 ILE A CA 1
ATOM 609 C C . ILE A 1 79 ? -6.682 -6.703 -0.540 1.00 91.00 79 ILE A C 1
ATOM 611 O O . ILE A 1 79 ? -6.538 -6.850 0.670 1.00 91.00 79 ILE A O 1
ATOM 615 N N . ASP A 1 80 ? -7.815 -6.246 -1.074 1.00 89.31 80 ASP A N 1
ATOM 616 C CA . ASP A 1 80 ? -8.978 -5.853 -0.262 1.00 89.31 80 ASP A CA 1
ATOM 617 C C . ASP A 1 80 ? -9.515 -7.035 0.571 1.00 89.31 80 ASP A C 1
ATOM 619 O O . ASP A 1 80 ? -9.859 -6.898 1.747 1.00 89.31 80 ASP A O 1
ATOM 623 N N . GLN A 1 81 ? -9.522 -8.241 -0.006 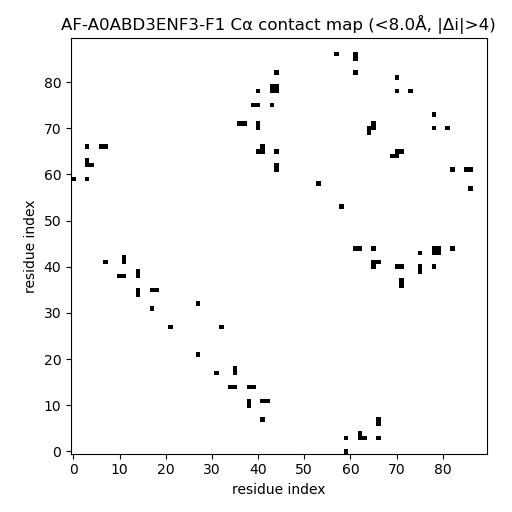1.00 90.06 81 GLN A N 1
ATOM 624 C CA . GLN A 1 81 ? -9.907 -9.454 0.721 1.00 90.06 81 GLN A CA 1
ATOM 625 C C . GLN A 1 81 ? -8.901 -9.796 1.825 1.00 90.06 81 GLN A C 1
ATOM 627 O O . GLN A 1 81 ? -9.305 -10.174 2.925 1.00 90.06 81 GLN A O 1
ATOM 632 N N . TYR A 1 82 ? -7.605 -9.651 1.545 1.00 89.62 82 TYR A N 1
ATOM 633 C CA . TYR A 1 82 ? -6.535 -9.891 2.510 1.00 89.62 82 TYR A CA 1
ATOM 634 C C . TYR A 1 82 ? -6.623 -8.940 3.710 1.00 89.62 82 TYR A C 1
ATOM 636 O O . TYR A 1 82 ? -6.557 -9.390 4.854 1.00 89.62 82 TYR A O 1
ATOM 644 N N . GLU A 1 83 ? -6.855 -7.647 3.469 1.00 88.94 83 GLU A N 1
ATOM 645 C CA . GLU A 1 83 ? -7.055 -6.662 4.535 1.00 88.94 83 GLU A CA 1
ATOM 646 C C . GLU A 1 83 ? -8.233 -7.058 5.435 1.00 88.94 83 GLU A C 1
ATOM 648 O O . GLU A 1 83 ? -8.090 -7.156 6.657 1.00 88.94 83 GLU A O 1
ATOM 653 N N . LYS A 1 84 ? -9.384 -7.386 4.837 1.00 89.19 84 LYS A N 1
ATOM 654 C CA . LYS A 1 84 ? -10.573 -7.831 5.577 1.00 89.19 84 LYS A CA 1
ATOM 655 C C . LYS A 1 84 ? -10.307 -9.086 6.406 1.00 89.19 84 LYS A C 1
ATOM 657 O O . LYS A 1 84 ? -10.774 -9.166 7.541 1.00 89.19 84 LYS A O 1
ATOM 662 N N . GLN A 1 85 ? -9.552 -10.048 5.877 1.00 89.62 85 GLN A N 1
ATOM 663 C CA . GLN A 1 85 ? -9.199 -11.272 6.601 1.00 89.62 85 GLN A CA 1
ATOM 664 C C . GLN A 1 85 ? -8.298 -10.996 7.807 1.00 89.62 85 GLN A C 1
ATOM 666 O O . GLN A 1 85 ? -8.575 -11.507 8.893 1.00 89.62 85 GLN A O 1
ATOM 671 N N . ILE A 1 86 ? -7.277 -10.145 7.658 1.00 88.25 86 ILE A N 1
ATOM 672 C CA . ILE A 1 86 ? -6.429 -9.747 8.790 1.00 88.25 86 ILE A CA 1
ATOM 673 C C . ILE A 1 86 ? -7.275 -9.089 9.880 1.00 88.25 86 ILE A C 1
ATOM 675 O O . ILE A 1 86 ? -7.162 -9.432 11.054 1.00 88.25 86 ILE A O 1
ATOM 679 N N . LEU A 1 87 ? -8.158 -8.168 9.490 1.00 86.81 87 LEU A N 1
ATOM 680 C CA . LEU A 1 87 ? -8.974 -7.394 10.424 1.00 86.81 87 LEU A CA 1
ATOM 681 C C . LEU A 1 87 ? -10.144 -8.176 11.041 1.00 86.81 87 LEU A C 1
ATOM 683 O O . LEU A 1 87 ? -10.747 -7.689 12.005 1.00 86.81 87 LEU A O 1
ATOM 687 N N . SER A 1 88 ? -10.473 -9.346 10.485 1.00 83.94 88 SER A N 1
ATOM 688 C CA . SER A 1 88 ? -11.524 -10.256 10.958 1.00 83.94 88 SER A CA 1
ATOM 689 C C . SER A 1 88 ? -11.032 -11.261 12.005 1.00 83.94 88 SER A C 1
ATOM 691 O O . SER A 1 88 ? -11.862 -11.953 12.601 1.00 83.94 88 SER A O 1
ATOM 693 N N . THR A 1 89 ? -9.721 -11.379 12.224 1.00 65.50 89 THR A N 1
ATOM 694 C CA . THR A 1 89 ? -9.182 -12.282 13.248 1.00 65.50 89 THR A CA 1
ATOM 695 C C . THR A 1 89 ? -9.558 -11.740 14.632 1.00 65.50 89 THR A C 1
ATOM 697 O O . THR A 1 89 ? -9.228 -10.599 14.956 1.00 65.50 89 THR A O 1
ATOM 700 N N . LYS A 1 90 ? -10.335 -12.530 15.387 1.00 47.41 90 LYS A N 1
ATOM 701 C CA . LYS A 1 90 ? -10.772 -12.230 16.760 1.00 47.41 90 LYS A CA 1
ATOM 702 C C . LYS A 1 90 ? -9.657 -12.455 17.770 1.00 47.41 90 LYS A C 1
ATOM 704 O O . LYS A 1 90 ? -8.909 -13.438 17.584 1.00 47.41 90 LYS A O 1
#

pLDDT: mean 86.98, std 6.91, range [47.41, 93.12]

InterPro domains:
  IPR000793 ATP synthase, alpha subunit, C-terminal [PF00306] (1-88)
  IPR000793 ATP synthase, alpha subunit, C-terminal [cd18113] (1-88)
  IPR005294 ATP synthase, F1 complex, alpha subunit [PTHR48082] (1-88)
  IPR038376 ATP synthase, alpha subunit, C-terminal domain superfamily [G3DSA:1.20.150.20] (1-89)

Solvent-accessible surface area (backbone atoms only — not comparable to full-atom values): 5495 Å² total; per-residue (Å²): 103,73,81,59,51,54,58,49,56,53,50,49,49,53,25,54,57,50,53,62,53,54,78,78,52,94,78,72,56,72,67,57,50,51,44,46,54,47,33,52,45,56,54,56,72,69,63,72,67,85,96,60,87,73,57,69,72,58,49,45,51,55,48,45,40,48,74,72,46,73,51,68,85,55,59,73,89,48,46,68,58,50,53,52,53,65,73,64,65,128

Secondary structure (DSSP, 8-state):
-HHHHHHHHHHHHHHHHHHHHHTT-S---HHHHHHHHHHHHHHHHT---TT-PPPHHHHHHHHHHHHTTTTTTS-GGGHHHHHHHHHH--

Organism: NCBI:txid1961234

Nearest PDB structures (foldseek):
  7njq-assembly1_C  TM=9.538E-01  e=2.424E-07  Mycolicibacterium smegmatis MC2 155
  7njs-assembly1_C  TM=9.539E-01  e=2.715E-07  Mycolicibacterium smegmatis MC2 155
  7jg5-assembly1_A  TM=9.486E-01  e=3.219E-07  Mycolicibacterium smegmatis
  2r9v-assembly1_A  TM=9.680E-01  e=5.365E-07  Thermotoga maritima MSB8
  7y5b-assembly1_C  TM=9.361E-01  e=3.041E-07  Mycolicibacterium smegmatis

Sequence (90 aa):
MKQVCGSLKLELAQYREVAAFAQFGSDLDAATQALLSRGARLTEILKQPQYTPLPIEKQIIVIYAAVNGFCDRMPLDKIDQYEKQILSTK

Mean predicted aligned error: 4.78 Å

Foldseek 3Di:
DCVLVVLLVVLLVVLVVLVVVVVPDPDDDPVSVLSVLLNLLSVLLPDDDPPDDDDPVLVSQSSNCSSVCVCSPPDSVCSVVVSVVVVPDD